Protein AF-A0A3D4GQY9-F1 (afdb_monomer)

Foldseek 3Di:
DKDWDWDAPPVRPDIHTQDIDPADFADWDQLPLVQKIKGWRAWDDDDDDDPDDPDPPCPDTGHIWIFIGHNNNDGDDTQQAPRQFRFRHWDADNVNFKIKGFGARHDPPDRDWGAIWIAGSVNDIDGLGTDHDDDDDDPVCSVVRD

Nearest PDB structures (foldseek):
  4a0p-assembly1_A  TM=7.348E-01  e=1.143E-02  Homo sapiens
  6p2l-assembly1_A  TM=5.468E-01  e=1.093E-01  Niastella koreensis GR20-10
  8asw-assembly1_A  TM=4.403E-01  e=2.759E-02  Saccharomyces cerevisiae
  2bkl-assembly2_B  TM=5.246E-01  e=1.439E-01  Myxococcus xanthus
  4fgi-assembly3_F  TM=3.847E-01  e=3.286E-01  Pseudomonas aeruginosa PAO1

Radius of gyration: 17.27 Å; Cα contacts (8 Å, |Δi|>4): 284; chains: 1; bounding box: 47×31×49 Å

Secondary structure (DSSP, 8-state):
--EEEEE--TTS---EEEEEESSEEEEEEEETTTTEEEEEEEPPP-----SS-S-------PPPEEEEE-TTSPEEEEE---TTEEEEEEEE-TTSSEEEEEEEEEETTEEEEEEEEEEETTS-EEEEEES---S---TTTGGG--

Structure (mmCIF, N/CA/C/O backbone):
data_AF-A0A3D4GQY9-F1
#
_entry.id   AF-A0A3D4GQY9-F1
#
loop_
_atom_site.group_PDB
_atom_site.id
_atom_site.type_symbol
_atom_site.label_atom_id
_atom_site.label_alt_id
_atom_site.label_comp_id
_atom_site.label_asym_id
_atom_site.label_entity_id
_atom_site.label_seq_id
_atom_site.pdbx_PDB_ins_code
_atom_site.Cartn_x
_atom_site.Cartn_y
_atom_site.Cartn_z
_atom_site.occupancy
_atom_site.B_iso_or_equiv
_atom_site.auth_seq_id
_atom_site.auth_comp_id
_atom_site.auth_asym_id
_atom_site.auth_atom_id
_atom_site.pdbx_PDB_model_num
ATOM 1 N N . MET A 1 1 ? 14.552 -1.969 9.958 1.00 61.62 1 MET A N 1
ATOM 2 C CA . MET A 1 1 ? 14.605 -3.098 9.006 1.00 61.62 1 MET A CA 1
ATOM 3 C C . MET A 1 1 ? 14.745 -2.502 7.614 1.00 61.62 1 MET A C 1
ATOM 5 O O . MET A 1 1 ? 14.259 -1.400 7.423 1.00 61.62 1 MET A O 1
ATOM 9 N N . MET A 1 2 ? 15.453 -3.146 6.689 1.00 67.94 2 MET A N 1
ATOM 10 C CA . MET A 1 2 ? 15.594 -2.665 5.311 1.00 67.94 2 MET A CA 1
ATOM 11 C C . MET A 1 2 ? 14.923 -3.689 4.395 1.00 67.94 2 MET A C 1
ATOM 13 O O . MET A 1 2 ? 15.205 -4.878 4.530 1.00 67.94 2 MET A O 1
ATOM 17 N N . THR A 1 3 ? 14.005 -3.244 3.537 1.00 73.12 3 THR A N 1
ATOM 18 C CA . THR A 1 3 ? 13.227 -4.114 2.641 1.00 73.12 3 THR A CA 1
ATOM 19 C C . THR A 1 3 ? 13.587 -3.810 1.195 1.00 73.12 3 THR A C 1
ATOM 21 O O . THR A 1 3 ? 13.486 -2.662 0.772 1.00 73.12 3 THR A O 1
ATOM 24 N N . GLU A 1 4 ? 13.976 -4.820 0.425 1.00 78.38 4 GLU A N 1
ATOM 25 C CA . GLU A 1 4 ? 14.365 -4.675 -0.981 1.00 78.38 4 GLU A CA 1
ATOM 26 C C . GLU A 1 4 ? 13.357 -5.379 -1.889 1.00 78.38 4 GLU A C 1
ATOM 28 O O . GLU A 1 4 ? 12.917 -6.488 -1.583 1.00 78.38 4 GLU A O 1
ATOM 33 N N . ILE A 1 5 ? 12.988 -4.741 -3.002 1.00 74.00 5 ILE A N 1
ATOM 34 C CA . ILE A 1 5 ? 12.072 -5.307 -4.001 1.00 74.00 5 ILE A CA 1
ATOM 35 C C . ILE A 1 5 ? 12.820 -5.522 -5.313 1.00 74.00 5 ILE A C 1
ATOM 37 O O . ILE A 1 5 ? 13.534 -4.638 -5.790 1.00 74.00 5 ILE A O 1
ATOM 41 N N . TRP A 1 6 ? 12.597 -6.692 -5.905 1.00 76.31 6 TRP A N 1
ATOM 42 C CA . TRP A 1 6 ? 13.201 -7.147 -7.152 1.00 76.31 6 TRP A CA 1
ATOM 43 C C . TRP A 1 6 ? 12.094 -7.651 -8.087 1.00 76.31 6 TRP A C 1
ATOM 45 O O . TRP A 1 6 ? 11.158 -8.305 -7.620 1.00 76.31 6 TRP A O 1
ATOM 55 N N . THR A 1 7 ? 12.180 -7.369 -9.388 1.00 69.94 7 THR A N 1
ATOM 56 C CA . THR A 1 7 ? 11.410 -8.094 -10.411 1.00 69.94 7 THR A CA 1
ATOM 57 C C . THR A 1 7 ? 12.276 -9.190 -11.011 1.00 69.94 7 THR A C 1
ATOM 59 O O . THR A 1 7 ? 13.492 -9.060 -11.092 1.00 69.94 7 THR A O 1
ATOM 62 N N . VAL A 1 8 ? 11.656 -10.289 -11.431 1.00 70.31 8 VAL A N 1
ATOM 63 C CA . VAL A 1 8 ? 12.316 -11.365 -12.179 1.00 70.31 8 VAL A CA 1
ATOM 64 C C . VAL A 1 8 ? 11.363 -11.794 -13.284 1.00 70.31 8 VAL A C 1
ATOM 66 O O . VAL A 1 8 ? 10.141 -11.735 -13.103 1.00 70.31 8 VAL A O 1
ATOM 69 N N . ARG A 1 9 ? 11.889 -12.223 -14.433 1.00 65.56 9 ARG A N 1
ATOM 70 C CA . ARG A 1 9 ? 11.053 -12.869 -15.448 1.00 65.56 9 ARG A CA 1
ATOM 71 C C . ARG A 1 9 ? 10.417 -14.145 -14.890 1.00 65.56 9 ARG A C 1
ATOM 73 O O . ARG A 1 9 ? 10.915 -14.750 -13.944 1.00 65.56 9 ARG A O 1
ATOM 80 N N . ALA A 1 10 ? 9.313 -14.571 -15.504 1.00 63.22 10 ALA A N 1
ATOM 81 C CA . ALA A 1 10 ? 8.583 -15.772 -15.087 1.00 63.22 10 ALA A CA 1
ATOM 82 C C . ALA A 1 10 ? 9.432 -17.058 -15.147 1.00 63.22 10 ALA A C 1
ATOM 84 O O . ALA A 1 10 ? 9.159 -18.005 -14.416 1.00 63.22 10 ALA A O 1
ATOM 85 N N . ASP A 1 11 ? 10.464 -17.084 -15.993 1.00 73.44 11 ASP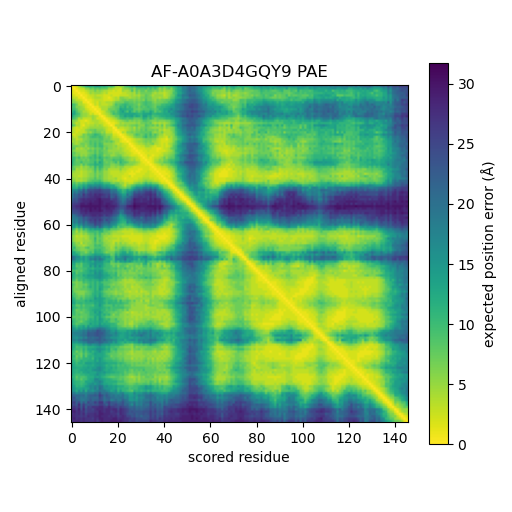 A N 1
ATOM 86 C CA . ASP A 1 11 ? 11.443 -18.170 -16.105 1.00 73.44 11 ASP A CA 1
ATOM 87 C C . ASP A 1 11 ? 12.590 -18.079 -15.077 1.00 73.44 11 ASP A C 1
ATOM 89 O O . ASP A 1 11 ? 13.494 -18.912 -15.082 1.00 73.44 11 ASP A O 1
ATOM 93 N N . GLY A 1 12 ? 12.560 -17.083 -14.187 1.00 65.94 12 GLY A N 1
ATOM 94 C CA . GLY A 1 12 ? 13.585 -16.849 -13.174 1.00 65.94 12 GLY A CA 1
ATOM 95 C C . GLY A 1 12 ? 14.845 -16.146 -13.690 1.00 65.94 12 GLY A C 1
ATOM 96 O O . GLY A 1 12 ? 15.776 -15.952 -12.909 1.00 65.94 12 GLY A O 1
ATOM 97 N N . SER A 1 13 ? 14.900 -15.756 -14.969 1.00 75.12 13 SER A N 1
ATOM 98 C CA . SER A 1 13 ? 16.054 -15.056 -15.544 1.00 75.12 13 SER A CA 1
ATOM 99 C C . SER A 1 13 ? 16.029 -13.542 -15.275 1.00 75.12 13 SER A C 1
ATOM 101 O O . SER A 1 13 ? 14.967 -12.941 -15.089 1.00 75.12 13 SER A O 1
ATOM 103 N N . ASP A 1 14 ? 17.222 -12.936 -15.264 1.00 70.75 14 ASP A N 1
ATOM 104 C CA . ASP A 1 14 ? 17.465 -11.486 -15.226 1.00 70.75 14 ASP A CA 1
ATOM 105 C C . ASP A 1 14 ? 16.738 -10.725 -14.092 1.00 70.75 14 ASP A C 1
ATOM 107 O O . ASP A 1 14 ? 15.884 -9.877 -14.369 1.00 70.75 14 ASP A O 1
ATOM 111 N N . PRO A 1 15 ? 17.054 -10.991 -12.806 1.00 74.50 15 PRO A N 1
ATOM 112 C CA . PRO A 1 15 ? 16.485 -10.225 -11.704 1.00 74.50 15 PRO A CA 1
ATOM 113 C C . PRO A 1 15 ? 16.887 -8.748 -11.806 1.00 74.50 15 PRO A C 1
ATOM 115 O O . PRO A 1 15 ? 18.072 -8.412 -11.848 1.00 74.50 15 PRO A O 1
ATOM 118 N N . MET A 1 16 ? 15.902 -7.856 -11.803 1.00 72.00 16 MET A N 1
ATOM 119 C CA . MET A 1 16 ? 16.095 -6.412 -11.804 1.00 72.00 16 MET A CA 1
ATOM 120 C C . MET A 1 16 ? 15.740 -5.850 -10.428 1.00 72.00 16 MET A C 1
ATOM 122 O O . MET A 1 16 ? 14.631 -6.033 -9.923 1.00 72.00 16 MET A O 1
ATOM 126 N N . TRP A 1 17 ? 16.694 -5.161 -9.805 1.00 76.75 17 TRP A N 1
ATOM 127 C CA . TRP A 1 17 ? 16.447 -4.421 -8.571 1.00 76.75 17 TRP A CA 1
ATOM 128 C C . TRP A 1 17 ? 15.516 -3.243 -8.849 1.00 76.75 17 TRP A C 1
ATOM 130 O O . TRP A 1 17 ? 15.797 -2.433 -9.731 1.00 76.75 17 TRP A O 1
ATOM 140 N N . ILE A 1 18 ? 14.432 -3.133 -8.080 1.00 75.50 18 ILE A N 1
ATOM 141 C CA . ILE A 1 18 ? 13.498 -2.010 -8.184 1.00 75.50 18 ILE A CA 1
ATOM 142 C C . ILE A 1 18 ? 13.909 -0.912 -7.208 1.00 75.50 18 ILE A C 1
ATOM 144 O O . ILE A 1 18 ? 14.145 0.225 -7.612 1.00 75.50 18 ILE A O 1
ATOM 148 N N . LYS A 1 19 ? 13.919 -1.227 -5.901 1.00 72.94 19 LYS A N 1
ATOM 149 C CA . LYS A 1 19 ? 14.103 -0.225 -4.842 1.00 72.94 19 LYS A CA 1
ATOM 150 C C . LYS A 1 19 ? 14.317 -0.834 -3.456 1.00 72.94 19 LYS A C 1
ATOM 152 O O . LYS A 1 19 ? 13.878 -1.951 -3.179 1.00 72.94 19 LYS A O 1
ATOM 157 N N . THR A 1 20 ? 14.892 -0.027 -2.563 1.00 73.19 20 THR A N 1
ATOM 158 C CA . THR A 1 20 ? 15.034 -0.315 -1.131 1.00 73.19 20 THR A CA 1
ATOM 159 C C . THR A 1 20 ? 14.197 0.641 -0.269 1.00 73.19 20 THR A C 1
ATOM 161 O O . THR A 1 20 ? 14.160 1.849 -0.510 1.00 73.19 20 THR A O 1
ATOM 164 N N . TYR A 1 21 ? 13.553 0.094 0.762 1.00 73.50 21 TYR A N 1
ATOM 165 C CA . TYR A 1 21 ? 12.653 0.759 1.705 1.00 73.50 21 TYR A CA 1
ATOM 166 C C . TYR A 1 21 ? 13.134 0.589 3.146 1.00 73.50 21 TYR A C 1
ATOM 168 O O . TYR A 1 21 ? 13.833 -0.372 3.472 1.00 73.50 21 TYR A O 1
ATOM 176 N N . LEU A 1 22 ? 12.756 1.528 4.014 1.00 69.19 22 LEU A N 1
ATOM 177 C CA . LEU A 1 22 ? 13.194 1.564 5.416 1.00 69.19 22 LEU A CA 1
ATOM 178 C C . LEU A 1 22 ? 12.139 1.000 6.381 1.00 69.19 22 LEU A C 1
ATOM 180 O O . LEU A 1 22 ? 12.420 0.827 7.567 1.00 69.19 22 LEU A O 1
ATOM 184 N N . GLY A 1 23 ? 10.925 0.752 5.892 1.00 71.00 23 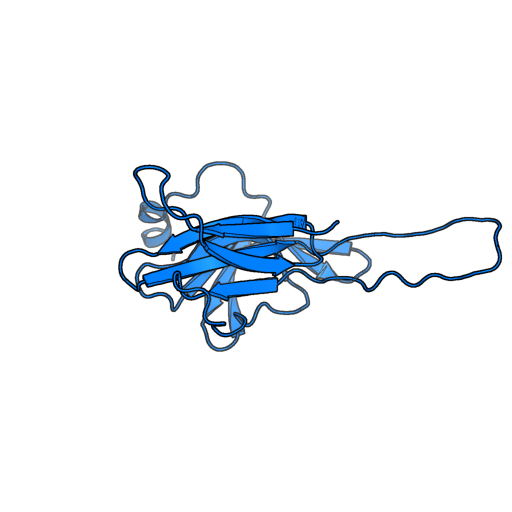GLY A N 1
ATOM 185 C CA . GLY A 1 23 ? 9.848 0.101 6.628 1.00 71.00 23 GLY A CA 1
ATOM 186 C C . GLY A 1 23 ? 9.881 -1.428 6.581 1.00 71.00 23 GLY A C 1
ATOM 187 O O . GLY A 1 23 ? 10.713 -2.055 5.918 1.00 71.00 23 GLY A O 1
ATOM 188 N N . GLU A 1 24 ? 8.931 -2.023 7.293 1.00 74.94 24 GLU A N 1
ATOM 189 C CA . GLU A 1 24 ? 8.634 -3.453 7.231 1.00 74.94 24 GLU A CA 1
ATOM 190 C C . GLU A 1 24 ? 7.881 -3.803 5.937 1.00 74.94 24 GLU A C 1
ATOM 192 O O . GLU A 1 24 ? 7.108 -2.976 5.428 1.00 74.94 24 GLU A O 1
ATOM 197 N N . PRO A 1 25 ? 8.059 -5.031 5.414 1.00 69.62 25 PRO A N 1
ATOM 198 C CA . PRO A 1 25 ? 7.294 -5.503 4.270 1.00 69.62 25 PRO A CA 1
ATOM 199 C C . PRO A 1 25 ? 5.797 -5.562 4.597 1.00 69.62 25 PRO A C 1
ATOM 201 O O . PRO A 1 25 ? 5.373 -6.180 5.577 1.00 69.62 25 PRO A O 1
ATOM 204 N N . GLY A 1 26 ? 4.987 -4.903 3.768 1.00 77.31 26 GLY A N 1
ATOM 205 C CA . GLY A 1 26 ? 3.530 -4.998 3.786 1.00 77.31 26 GLY A CA 1
ATOM 206 C C . GLY A 1 26 ? 2.983 -5.807 2.610 1.00 77.31 26 GLY A C 1
ATOM 207 O O . GLY A 1 26 ? 3.585 -6.780 2.162 1.00 77.31 26 GLY A O 1
ATOM 208 N N . GLY A 1 27 ? 1.806 -5.411 2.120 1.00 79.00 27 GLY A N 1
ATOM 209 C CA . GLY A 1 27 ? 1.194 -5.997 0.928 1.00 79.00 27 GLY A CA 1
ATOM 210 C C . GLY A 1 27 ? 1.892 -5.564 -0.363 1.00 79.00 27 GLY A C 1
ATOM 211 O O . GLY A 1 27 ? 2.263 -4.400 -0.511 1.00 79.00 27 GLY A O 1
ATOM 212 N N . LEU A 1 28 ? 2.024 -6.497 -1.304 1.00 78.88 28 LEU A N 1
ATOM 213 C CA . LEU A 1 28 ? 2.549 -6.270 -2.648 1.00 78.88 28 LEU A CA 1
ATOM 214 C C . LEU A 1 28 ? 1.508 -6.732 -3.671 1.00 78.88 28 LEU A C 1
ATOM 216 O O . LEU A 1 28 ? 1.023 -7.860 -3.593 1.00 78.88 28 LEU A O 1
ATOM 220 N N . LEU A 1 29 ? 1.167 -5.865 -4.620 1.00 76.81 29 LEU A N 1
ATOM 221 C CA . LEU A 1 29 ? 0.181 -6.129 -5.665 1.00 76.81 29 LEU A CA 1
ATOM 222 C C . LEU A 1 29 ? 0.782 -5.817 -7.031 1.00 76.81 29 LEU A C 1
ATOM 224 O O . LEU A 1 29 ? 1.333 -4.735 -7.234 1.00 76.81 29 LEU A O 1
ATOM 228 N N . PHE A 1 30 ? 0.636 -6.741 -7.978 1.00 75.94 30 PHE A N 1
ATOM 229 C CA . PHE A 1 30 ? 1.008 -6.512 -9.369 1.00 75.94 30 PHE A CA 1
ATOM 230 C C . PHE A 1 30 ? -0.235 -6.265 -10.221 1.00 75.94 30 PHE A C 1
ATOM 232 O O . PHE A 1 30 ? -1.137 -7.099 -10.288 1.00 75.94 30 PHE A O 1
ATOM 239 N N . LEU A 1 31 ? -0.274 -5.112 -10.886 1.00 75.56 31 LEU A N 1
ATOM 240 C CA . LEU A 1 31 ? -1.381 -4.669 -11.723 1.00 75.56 31 LEU A CA 1
ATOM 241 C C . LEU A 1 31 ? -0.966 -4.765 -13.183 1.00 75.56 31 LEU A C 1
ATOM 243 O O . LEU A 1 31 ? -0.583 -3.780 -13.813 1.00 75.56 31 LEU A O 1
ATOM 247 N N . SER A 1 32 ? -1.044 -5.980 -13.720 1.00 72.44 32 SER A N 1
ATOM 248 C CA . SER A 1 32 ? -0.608 -6.292 -15.086 1.00 72.44 32 SER A CA 1
ATOM 249 C C . SER A 1 32 ? -1.301 -5.448 -16.161 1.00 72.44 32 SER A C 1
ATOM 251 O O . SER A 1 32 ? -0.677 -5.093 -17.154 1.00 72.44 32 SER A O 1
ATOM 253 N N . HIS A 1 33 ? -2.566 -5.081 -15.951 1.00 71.94 33 HIS A N 1
ATOM 254 C CA . HIS A 1 33 ? -3.382 -4.319 -16.901 1.00 71.94 33 HIS A CA 1
ATOM 255 C C . HIS A 1 33 ? -2.962 -2.845 -17.048 1.00 71.94 33 HIS A C 1
ATOM 257 O O . HIS A 1 33 ? -3.211 -2.257 -18.096 1.00 71.94 33 HIS A O 1
ATOM 263 N N . ILE A 1 34 ? -2.325 -2.255 -16.029 1.00 70.88 34 ILE A N 1
ATOM 264 C CA . ILE A 1 34 ? -1.768 -0.891 -16.088 1.00 70.88 34 ILE A CA 1
ATOM 265 C C . ILE A 1 34 ? -0.240 -0.863 -15.994 1.00 70.88 34 ILE A C 1
ATOM 267 O O . ILE A 1 34 ? 0.344 0.214 -15.955 1.00 70.88 34 ILE A O 1
ATOM 271 N N . GLY A 1 35 ? 0.406 -2.032 -15.953 1.00 75.56 35 GLY A N 1
ATOM 272 C CA . GLY A 1 35 ? 1.858 -2.142 -15.862 1.00 75.56 35 GLY A CA 1
ATOM 273 C C . GLY A 1 35 ? 2.431 -1.449 -14.627 1.00 75.56 35 GLY A C 1
ATOM 274 O O . GLY A 1 35 ? 3.444 -0.776 -14.748 1.00 75.56 35 GLY A O 1
ATOM 275 N N . SER A 1 36 ? 1.798 -1.590 -13.458 1.00 78.62 36 SER A N 1
ATOM 276 C CA . SER A 1 36 ? 2.272 -0.984 -12.203 1.00 78.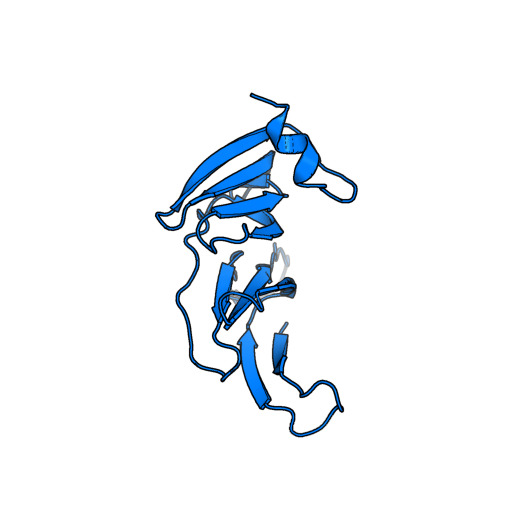62 36 SER A CA 1
ATOM 277 C C . SER A 1 36 ? 2.351 -2.014 -11.074 1.00 78.62 36 SER A C 1
ATOM 279 O O . SER A 1 36 ? 1.565 -2.959 -11.003 1.00 78.62 36 SER A O 1
ATOM 281 N N . ILE A 1 37 ? 3.284 -1.807 -10.151 1.00 77.94 37 ILE A N 1
ATOM 282 C CA . ILE A 1 37 ? 3.388 -2.511 -8.872 1.00 77.94 37 ILE A CA 1
ATOM 283 C C . ILE A 1 37 ? 2.935 -1.549 -7.776 1.00 77.94 37 ILE A C 1
ATOM 285 O O . ILE A 1 37 ? 3.348 -0.391 -7.750 1.00 77.94 37 ILE A O 1
ATOM 289 N N . VAL A 1 38 ? 2.099 -2.024 -6.857 1.00 80.44 38 VAL A N 1
ATOM 290 C CA . VAL A 1 38 ? 1.709 -1.273 -5.663 1.00 80.44 38 VAL A CA 1
ATOM 291 C C . VAL A 1 38 ? 2.258 -1.977 -4.435 1.00 80.44 38 VAL A C 1
ATOM 293 O O . VAL A 1 38 ? 1.996 -3.158 -4.215 1.00 80.44 38 VAL A O 1
ATOM 296 N N . TYR A 1 39 ? 3.020 -1.242 -3.634 1.00 82.62 39 TYR A N 1
ATOM 297 C CA . TYR A 1 39 ? 3.677 -1.757 -2.442 1.00 82.62 39 TYR A CA 1
ATOM 298 C C . TYR A 1 39 ? 3.292 -0.943 -1.208 1.00 82.62 39 TYR A C 1
ATOM 300 O O . TYR A 1 39 ? 3.467 0.275 -1.172 1.00 82.62 39 TYR A O 1
ATOM 308 N N . LEU A 1 40 ? 2.795 -1.625 -0.179 1.00 84.12 40 LEU A N 1
ATOM 309 C CA . LEU A 1 40 ? 2.625 -1.065 1.154 1.00 84.12 40 LEU A CA 1
ATOM 310 C C . LEU A 1 40 ? 3.936 -1.214 1.928 1.00 84.12 40 LEU A C 1
ATOM 312 O O . LEU A 1 40 ? 4.296 -2.305 2.360 1.00 84.12 40 LEU A O 1
ATOM 316 N N . GLU A 1 41 ? 4.601 -0.094 2.173 1.00 82.06 41 GLU A N 1
ATOM 317 C CA . GLU A 1 41 ? 5.653 0.005 3.175 1.00 82.06 41 GLU A CA 1
ATOM 318 C C . GLU A 1 41 ? 4.985 0.215 4.535 1.00 82.06 41 GLU A C 1
ATOM 320 O O . GLU A 1 41 ? 4.330 1.239 4.760 1.00 82.06 41 GLU A O 1
ATOM 325 N N . ARG A 1 42 ? 5.123 -0.754 5.446 1.00 76.56 42 ARG A N 1
ATOM 326 C CA . ARG A 1 42 ? 4.632 -0.601 6.816 1.00 76.56 42 ARG A CA 1
ATOM 327 C C . ARG A 1 42 ? 5.651 0.172 7.633 1.00 76.56 42 ARG A C 1
ATOM 329 O O . ARG A 1 42 ? 6.849 -0.103 7.620 1.00 76.56 42 ARG A O 1
ATOM 336 N N . GLY A 1 43 ? 5.155 1.168 8.342 1.00 71.19 43 GLY A N 1
ATOM 337 C CA . GLY A 1 43 ? 5.958 1.994 9.206 1.00 71.19 43 GLY A CA 1
ATOM 338 C C . GLY A 1 43 ? 6.553 1.218 10.376 1.00 71.19 43 GLY A C 1
ATOM 339 O O . GLY A 1 43 ? 5.883 0.374 10.968 1.00 71.19 43 GLY A O 1
ATOM 340 N N . LEU A 1 44 ? 7.792 1.541 10.749 1.00 64.44 44 LEU A N 1
ATOM 341 C CA . LEU A 1 44 ? 8.399 1.023 11.971 1.00 64.44 44 LEU A CA 1
ATOM 342 C C . LEU A 1 44 ? 7.762 1.713 13.177 1.00 64.44 44 LEU A C 1
ATOM 344 O O . LEU A 1 44 ? 7.886 2.927 13.360 1.00 64.44 44 LEU A O 1
ATOM 348 N N . ARG A 1 45 ? 7.099 0.928 14.025 1.00 53.59 45 ARG A N 1
ATOM 349 C CA . ARG A 1 45 ? 6.636 1.381 15.337 1.00 53.59 45 ARG A CA 1
ATOM 350 C C . ARG A 1 45 ? 7.698 1.056 16.369 1.00 53.59 45 ARG A C 1
ATOM 352 O O . ARG A 1 45 ? 7.969 -0.114 16.609 1.00 53.59 45 ARG A O 1
ATOM 359 N N . GLN A 1 46 ? 8.250 2.062 17.039 1.00 51.97 46 GLN A N 1
ATOM 360 C CA . GLN A 1 46 ? 8.905 1.797 18.314 1.00 51.97 46 GLN A CA 1
ATOM 361 C C . GLN A 1 46 ? 8.584 2.874 19.345 1.00 51.97 46 GLN A C 1
ATOM 363 O O . GLN A 1 46 ? 8.907 4.047 19.171 1.00 51.97 46 GLN A O 1
ATOM 368 N N . ALA A 1 47 ? 7.962 2.437 20.441 1.00 42.81 47 ALA A N 1
ATOM 369 C CA . ALA A 1 47 ? 8.072 3.093 21.731 1.00 42.81 47 ALA A CA 1
ATOM 370 C C . ALA A 1 47 ? 9.387 2.612 22.356 1.00 42.81 47 ALA A C 1
ATOM 372 O O . ALA A 1 47 ? 9.481 1.473 22.806 1.00 42.81 47 ALA A O 1
ATOM 373 N N . ALA A 1 48 ? 10.419 3.452 22.342 1.00 37.62 48 ALA A N 1
ATOM 374 C CA . ALA A 1 48 ? 11.635 3.200 23.101 1.00 37.62 48 ALA A CA 1
ATOM 375 C C . ALA A 1 48 ? 11.521 3.927 24.447 1.00 37.62 48 ALA A C 1
ATOM 377 O O . ALA A 1 48 ? 11.787 5.122 24.537 1.00 37.62 48 ALA A O 1
ATOM 378 N N . PHE A 1 49 ? 11.125 3.208 25.497 1.00 38.81 49 PHE A N 1
ATOM 379 C CA . PHE A 1 49 ? 11.428 3.614 26.868 1.00 38.81 49 PHE A CA 1
ATOM 380 C C . PHE A 1 49 ? 12.572 2.735 27.366 1.00 38.81 49 PHE A C 1
ATOM 382 O O . PHE A 1 49 ? 12.350 1.600 27.774 1.00 38.81 49 PHE A O 1
ATOM 389 N N . SER A 1 50 ? 13.798 3.259 27.328 1.00 37.16 50 SER A N 1
ATOM 390 C CA . SER A 1 50 ? 14.907 2.703 28.105 1.00 37.16 50 SER A CA 1
ATOM 391 C C . SER A 1 50 ? 15.151 3.626 29.290 1.00 37.16 50 SER A C 1
ATOM 393 O O . SER A 1 50 ? 15.730 4.703 29.149 1.00 37.16 50 SER A O 1
ATOM 395 N N . GLY A 1 51 ? 14.664 3.230 30.467 1.00 41.94 51 GLY A N 1
ATOM 396 C CA . GLY A 1 51 ? 15.142 3.807 31.718 1.00 41.94 51 GLY A CA 1
ATOM 397 C C . GLY A 1 51 ? 16.618 3.446 31.856 1.00 41.94 51 GLY A C 1
ATOM 398 O O . GLY A 1 51 ? 16.939 2.267 31.845 1.00 41.94 51 GLY A O 1
ATOM 399 N N . HIS A 1 52 ? 17.487 4.452 31.966 1.00 45.00 52 HIS A N 1
ATOM 400 C CA . HIS A 1 52 ? 18.951 4.374 31.844 1.00 45.00 52 HIS A CA 1
ATOM 401 C C . HIS A 1 52 ? 19.472 4.160 30.416 1.00 45.00 52 HIS A C 1
ATOM 403 O O . HIS A 1 52 ? 19.656 3.034 29.973 1.00 45.00 52 HIS A O 1
ATOM 409 N N . LEU A 1 53 ? 19.782 5.255 29.716 1.00 36.41 53 LEU A N 1
ATOM 410 C CA . LEU A 1 53 ? 21.124 5.558 29.188 1.00 36.41 53 LEU A CA 1
ATOM 411 C C . LEU A 1 53 ? 21.072 6.812 28.303 1.00 36.41 53 LEU A C 1
ATOM 413 O O . LEU A 1 53 ? 20.125 7.057 27.562 1.00 36.41 53 LEU A O 1
ATOM 417 N N . VAL A 1 54 ? 22.105 7.632 28.447 1.00 46.38 54 VAL A N 1
ATOM 418 C CA . VAL A 1 54 ? 22.328 8.901 27.755 1.00 46.38 54 VAL A CA 1
ATOM 419 C C . VAL A 1 54 ? 22.463 8.647 26.250 1.00 46.38 54 VAL A C 1
ATOM 421 O O . VAL A 1 54 ? 23.430 8.030 25.817 1.00 46.38 54 VAL A O 1
ATOM 424 N N . GLY A 1 55 ? 21.499 9.129 25.462 1.00 38.25 55 GLY A N 1
ATOM 425 C CA . GLY A 1 55 ? 21.543 9.092 23.998 1.00 38.25 55 GLY A CA 1
ATOM 426 C C . GLY A 1 55 ? 20.197 8.724 23.384 1.00 38.25 55 GLY A C 1
ATOM 427 O O . GLY A 1 55 ? 19.913 7.556 23.139 1.00 38.25 55 GLY A O 1
ATOM 428 N N . VAL A 1 56 ? 19.360 9.726 23.101 1.00 39.75 56 VAL A N 1
ATOM 429 C CA . VAL A 1 56 ? 18.151 9.528 22.290 1.00 39.75 56 VAL A CA 1
ATOM 430 C C . VAL A 1 56 ? 18.591 9.346 20.838 1.00 39.75 56 VAL A C 1
ATOM 432 O O . VAL A 1 56 ? 18.697 10.314 20.089 1.00 39.75 56 VAL A O 1
ATOM 435 N N . HIS A 1 57 ? 18.854 8.110 20.417 1.00 40.09 57 HIS A N 1
ATOM 436 C CA . HIS A 1 57 ? 18.848 7.793 18.993 1.00 40.09 57 HIS A CA 1
ATOM 437 C C . HIS A 1 57 ? 17.393 7.752 18.534 1.00 40.09 57 HIS A C 1
ATOM 439 O O . HIS A 1 57 ? 16.699 6.747 18.668 1.00 40.09 57 HIS A O 1
ATOM 445 N N . THR A 1 58 ? 16.907 8.885 18.028 1.00 42.41 58 THR A N 1
ATOM 446 C CA . THR A 1 58 ? 15.616 8.956 17.347 1.00 42.41 58 THR A CA 1
ATOM 447 C C . THR A 1 58 ? 15.755 8.194 16.034 1.00 42.41 58 THR A C 1
ATOM 449 O O . THR A 1 58 ? 16.233 8.725 15.035 1.00 42.41 58 THR A O 1
ATOM 452 N N . ILE A 1 59 ? 15.387 6.914 16.032 1.00 49.19 59 ILE A N 1
ATOM 453 C CA . ILE A 1 59 ? 15.197 6.187 14.778 1.00 49.19 59 ILE A CA 1
ATOM 454 C C . ILE A 1 59 ? 13.983 6.841 14.100 1.00 49.19 59 ILE A C 1
ATOM 456 O O . ILE A 1 59 ? 12.943 6.983 14.752 1.00 49.19 59 ILE A O 1
ATOM 460 N N . PRO A 1 60 ? 14.088 7.302 12.841 1.00 48.12 60 PRO A N 1
ATOM 461 C CA . PRO A 1 60 ? 12.983 7.97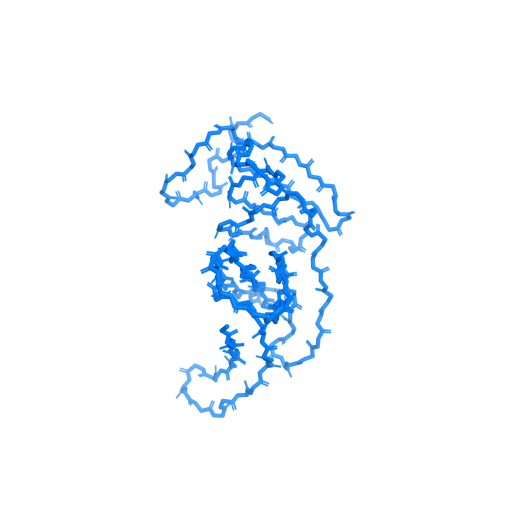3 12.176 1.00 48.12 60 PRO A CA 1
ATOM 462 C C . PRO A 1 60 ? 11.763 7.052 12.154 1.00 48.12 60 PRO A C 1
ATOM 464 O O . PRO A 1 60 ? 11.830 5.930 11.653 1.00 48.12 60 PRO A O 1
ATOM 467 N N . MET A 1 61 ? 10.643 7.538 12.698 1.00 56.84 61 MET A N 1
ATOM 468 C CA . MET A 1 61 ? 9.347 6.885 12.546 1.00 56.84 61 MET A CA 1
ATOM 469 C C . MET A 1 61 ? 9.017 6.840 11.055 1.00 56.84 61 MET A C 1
ATOM 471 O O . MET A 1 61 ? 8.571 7.831 10.468 1.00 56.84 61 MET A O 1
ATOM 475 N N . VAL A 1 62 ? 9.251 5.695 10.424 1.00 62.38 62 VAL A N 1
ATOM 476 C CA . VAL A 1 62 ? 8.723 5.437 9.089 1.00 62.38 62 VAL A CA 1
ATOM 477 C C . VAL A 1 62 ? 7.218 5.270 9.281 1.00 62.38 62 VAL A C 1
ATOM 479 O O . VAL A 1 62 ? 6.799 4.490 10.126 1.00 62.38 62 VAL A O 1
ATOM 482 N N . ARG A 1 63 ? 6.397 6.062 8.587 1.00 72.56 63 ARG A N 1
ATOM 483 C CA . ARG A 1 63 ? 4.930 5.907 8.580 1.00 72.56 63 ARG A CA 1
ATOM 484 C C . ARG A 1 63 ? 4.530 4.926 7.483 1.00 72.56 63 ARG A C 1
ATOM 486 O O . ARG A 1 63 ? 5.316 4.710 6.563 1.00 72.56 63 ARG A O 1
ATOM 493 N N . ASN A 1 64 ? 3.309 4.396 7.548 1.00 78.12 64 ASN A N 1
ATOM 494 C CA . ASN A 1 64 ? 2.780 3.599 6.444 1.00 78.12 64 ASN A CA 1
ATOM 495 C C . ASN A 1 64 ? 2.763 4.446 5.167 1.00 78.12 64 ASN A C 1
ATOM 497 O O . ASN A 1 64 ? 2.329 5.600 5.179 1.00 78.12 64 ASN A O 1
ATOM 501 N N . ARG A 1 65 ? 3.269 3.876 4.077 1.00 80.12 65 ARG A N 1
ATOM 502 C CA . ARG A 1 65 ? 3.343 4.509 2.760 1.00 80.12 65 ARG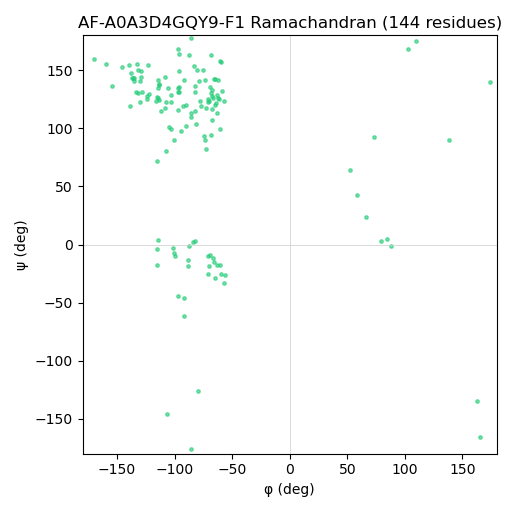 A CA 1
ATOM 503 C C . ARG A 1 65 ? 2.900 3.510 1.714 1.00 80.12 65 ARG A C 1
ATOM 505 O O . ARG A 1 65 ? 3.235 2.335 1.800 1.00 80.12 65 ARG A O 1
ATOM 512 N N . VAL A 1 66 ? 2.165 3.987 0.720 1.00 82.88 66 VAL A N 1
ATOM 513 C CA . VAL A 1 66 ? 1.783 3.171 -0.429 1.00 82.88 66 VAL A CA 1
ATOM 514 C C . VAL A 1 66 ? 2.520 3.713 -1.641 1.00 82.88 66 VAL A C 1
ATOM 516 O O . VAL A 1 66 ? 2.340 4.862 -2.043 1.00 82.88 66 VAL A O 1
ATOM 519 N N . TRP A 1 67 ? 3.404 2.890 -2.182 1.00 81.19 67 TRP A N 1
ATOM 520 C CA . TRP A 1 67 ? 4.224 3.201 -3.339 1.00 81.19 67 TRP A CA 1
ATOM 521 C C . TRP A 1 67 ? 3.565 2.637 -4.581 1.00 81.19 67 TRP A C 1
ATOM 523 O O . TRP A 1 67 ? 3.199 1.464 -4.600 1.00 81.19 67 TRP A O 1
ATOM 533 N N . ARG A 1 68 ? 3.447 3.461 -5.618 1.00 81.31 68 ARG A N 1
ATOM 534 C CA . ARG A 1 68 ? 3.214 2.992 -6.977 1.00 81.31 68 ARG A CA 1
ATOM 535 C C . ARG A 1 68 ? 4.566 2.945 -7.677 1.00 81.31 68 ARG A C 1
ATOM 537 O O . ARG A 1 68 ? 5.358 3.866 -7.516 1.00 81.31 68 ARG A O 1
ATOM 544 N N . LEU A 1 69 ? 4.859 1.869 -8.388 1.00 80.94 69 LEU A N 1
ATOM 545 C CA . LEU A 1 69 ? 6.146 1.647 -9.041 1.00 80.94 69 LEU A CA 1
ATOM 546 C C . LEU A 1 69 ? 5.915 1.132 -10.452 1.00 80.94 69 LEU A C 1
ATOM 548 O O . LEU A 1 69 ? 5.037 0.292 -10.665 1.00 80.94 69 LEU A O 1
ATOM 552 N N . SER A 1 70 ? 6.757 1.561 -11.383 1.00 77.75 70 SER A N 1
ATOM 553 C CA . SER A 1 70 ? 6.842 0.898 -12.675 1.00 77.75 70 SER A CA 1
ATOM 554 C C . SER A 1 70 ? 7.682 -0.387 -12.545 1.00 77.75 70 SER A C 1
ATOM 556 O O . SER A 1 70 ? 8.690 -0.400 -11.831 1.00 77.75 70 SER A O 1
ATOM 558 N N . PRO A 1 71 ? 7.298 -1.493 -13.211 1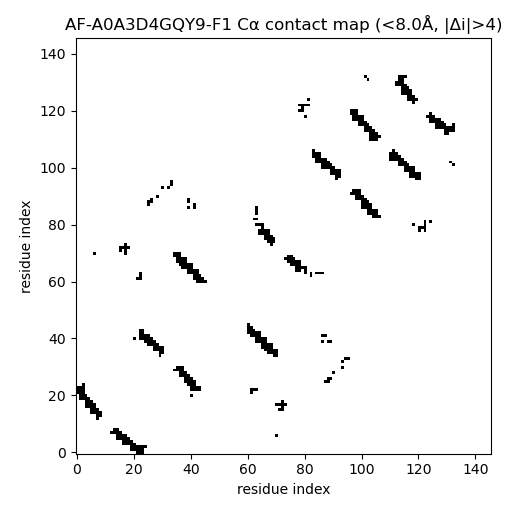.00 70.81 71 PRO A N 1
ATOM 559 C CA . PRO A 1 71 ? 8.042 -2.756 -13.207 1.00 70.81 71 PRO A CA 1
ATOM 560 C C . PRO A 1 71 ? 9.463 -2.657 -13.775 1.00 70.81 71 PRO A C 1
ATOM 562 O O . PRO A 1 71 ? 10.272 -3.548 -13.532 1.00 70.81 71 PRO A O 1
ATOM 565 N N . ASP A 1 72 ? 9.750 -1.595 -14.529 1.00 72.62 72 ASP A N 1
ATOM 566 C CA . ASP A 1 72 ? 11.062 -1.263 -15.093 1.00 72.62 72 ASP A CA 1
ATOM 567 C C . ASP A 1 72 ? 11.996 -0.544 -14.098 1.00 72.62 72 ASP A C 1
ATOM 569 O O . ASP A 1 72 ? 13.107 -0.159 -14.460 1.00 72.62 72 ASP A O 1
ATOM 573 N N . GLY A 1 73 ? 11.560 -0.351 -12.848 1.00 59.91 73 GLY A N 1
ATOM 574 C CA . GLY A 1 73 ? 12.349 0.305 -11.807 1.00 59.91 73 GLY A CA 1
ATOM 575 C C . GLY A 1 73 ? 12.204 1.827 -11.765 1.00 59.91 73 GLY A C 1
ATOM 576 O O . GLY A 1 73 ? 12.778 2.465 -10.879 1.00 59.91 73 GLY A O 1
ATOM 577 N N . ALA A 1 74 ? 11.425 2.439 -12.664 1.00 67.88 74 ALA A N 1
ATOM 578 C CA . ALA A 1 74 ? 11.145 3.864 -12.579 1.00 67.88 74 ALA A CA 1
ATOM 579 C C . ALA A 1 74 ? 10.242 4.179 -11.371 1.00 67.88 74 ALA A C 1
ATOM 581 O O . ALA A 1 74 ? 9.245 3.504 -11.090 1.00 67.88 74 ALA A O 1
ATOM 582 N N . ASN A 1 75 ? 10.603 5.235 -10.636 1.00 64.56 75 ASN A N 1
ATOM 583 C CA . ASN A 1 75 ? 9.809 5.712 -9.508 1.00 64.56 75 ASN A CA 1
ATOM 584 C C . ASN A 1 75 ? 8.478 6.272 -10.012 1.00 64.56 75 ASN A C 1
ATOM 586 O O . ASN A 1 75 ? 8.462 7.314 -10.666 1.00 64.56 75 ASN A O 1
ATOM 590 N N . GLU A 1 76 ? 7.372 5.649 -9.616 1.00 66.88 76 GLU A N 1
ATOM 591 C CA . GLU A 1 76 ? 6.065 6.291 -9.667 1.00 66.88 76 GLU A CA 1
ATOM 592 C C . GLU A 1 76 ? 5.703 6.897 -8.301 1.00 66.88 76 GLU A C 1
ATOM 594 O O . GLU A 1 76 ? 6.352 6.682 -7.270 1.00 66.88 76 GLU A O 1
ATOM 599 N N . ALA A 1 77 ? 4.712 7.782 -8.340 1.00 69.25 77 ALA A N 1
ATOM 600 C CA . ALA A 1 77 ? 4.320 8.644 -7.240 1.00 69.25 77 ALA A CA 1
ATOM 601 C C . ALA A 1 77 ? 3.888 7.872 -5.979 1.00 69.25 77 ALA A C 1
ATOM 603 O O . ALA A 1 77 ? 3.432 6.726 -6.018 1.00 69.25 77 ALA A O 1
ATOM 604 N N . LEU A 1 78 ? 3.985 8.550 -4.836 1.00 73.75 78 LEU A N 1
ATOM 605 C CA . LEU A 1 78 ? 3.370 8.092 -3.597 1.00 73.75 78 LEU A CA 1
ATOM 606 C C . LEU A 1 78 ? 1.843 8.175 -3.736 1.00 73.75 78 LEU A C 1
ATOM 608 O O . LEU A 1 78 ? 1.317 9.231 -4.091 1.00 73.75 78 LEU A O 1
ATOM 612 N N . TRP A 1 79 ? 1.129 7.102 -3.399 1.00 76.88 79 TRP A N 1
ATOM 613 C CA . TRP A 1 79 ? -0.311 7.200 -3.176 1.00 76.88 79 TRP A CA 1
ATOM 614 C C . TRP A 1 79 ? -0.572 8.036 -1.923 1.00 76.88 79 TRP A C 1
ATOM 616 O O . TRP A 1 79 ? 0.057 7.780 -0.890 1.00 76.88 79 TRP A O 1
ATOM 626 N N . PRO A 1 80 ? -1.492 9.012 -1.968 1.00 75.81 80 PRO A N 1
ATOM 627 C CA . PRO A 1 80 ? -1.772 9.874 -0.829 1.00 75.81 80 PRO A CA 1
ATOM 628 C C . PRO A 1 80 ? -2.532 9.102 0.257 1.00 75.81 80 PRO A C 1
ATOM 630 O O . PRO A 1 80 ? -3.753 9.171 0.377 1.00 75.81 80 PRO A O 1
ATOM 633 N N . LEU A 1 81 ? -1.791 8.352 1.073 1.00 79.62 81 LEU A N 1
ATOM 634 C CA . LEU A 1 81 ? -2.307 7.757 2.295 1.00 79.62 81 LEU A CA 1
ATOM 635 C C . LEU A 1 81 ? -2.381 8.846 3.366 1.00 79.62 81 LEU A C 1
ATOM 637 O O . LEU A 1 81 ? -1.379 9.495 3.683 1.00 79.62 81 LEU A O 1
ATOM 641 N N . GLN A 1 82 ? -3.571 9.046 3.929 1.00 79.44 82 GLN A N 1
ATOM 642 C CA . GLN A 1 82 ? -3.739 9.996 5.021 1.00 79.44 82 GLN A CA 1
ATOM 643 C C . GLN A 1 82 ? -2.908 9.567 6.231 1.00 79.44 82 GLN A C 1
ATOM 645 O O . GLN A 1 82 ? -2.783 8.387 6.552 1.00 79.44 82 GLN A O 1
ATOM 650 N N . SER A 1 83 ? -2.321 10.555 6.901 1.00 74.81 83 SER A N 1
ATOM 651 C CA . SER A 1 83 ? -1.265 10.327 7.888 1.00 74.81 83 SER A CA 1
ATOM 652 C C . SER A 1 83 ? -1.728 9.670 9.19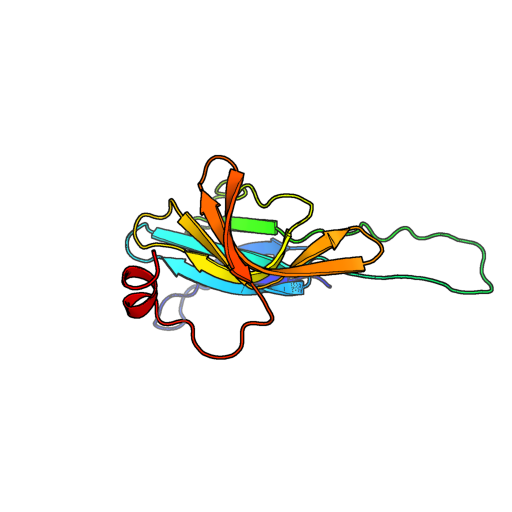7 1.00 74.81 83 SER A C 1
ATOM 654 O O . SER A 1 83 ? -0.891 9.288 10.016 1.00 74.81 83 SER A O 1
ATOM 656 N N . ASP A 1 84 ? -3.041 9.573 9.384 1.00 79.44 84 ASP A N 1
ATOM 657 C CA . ASP A 1 84 ? -3.748 8.946 10.495 1.00 79.44 84 ASP A CA 1
ATOM 658 C C . ASP A 1 84 ? -4.267 7.537 10.154 1.00 79.44 84 ASP A C 1
ATOM 660 O O . ASP A 1 84 ? -4.750 6.847 11.050 1.00 79.44 84 ASP A O 1
ATOM 664 N N . ILE A 1 85 ? -4.164 7.091 8.893 1.00 81.62 85 ILE A N 1
ATOM 665 C CA . ILE A 1 85 ? -4.541 5.738 8.470 1.00 81.62 85 ILE A CA 1
ATOM 666 C C . ILE A 1 85 ? -3.333 4.805 8.579 1.00 81.62 85 ILE A C 1
ATOM 668 O O . ILE A 1 85 ? -2.321 4.949 7.892 1.00 81.62 85 ILE A O 1
ATOM 672 N N . HIS A 1 86 ? -3.486 3.773 9.400 1.00 81.81 86 HIS A N 1
ATOM 673 C CA . HIS A 1 86 ? -2.533 2.687 9.572 1.00 81.81 86 HIS A CA 1
ATOM 674 C C . HIS A 1 86 ? -3.017 1.482 8.77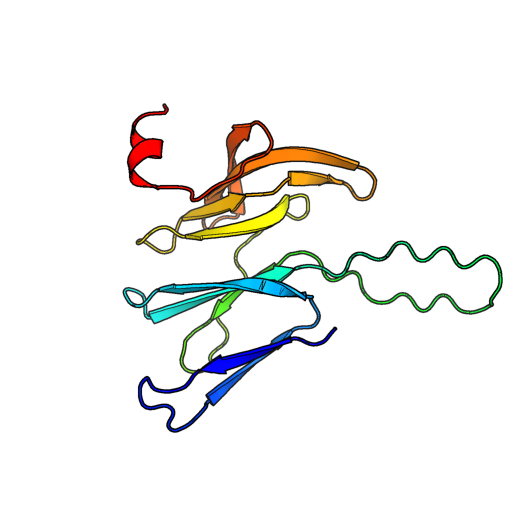1 1.00 81.81 86 HIS A C 1
ATOM 676 O O . HIS A 1 86 ? -3.787 0.657 9.256 1.00 81.81 86 HIS A O 1
ATOM 682 N N . ALA A 1 87 ? -2.587 1.419 7.511 1.00 80.88 87 ALA A N 1
ATOM 683 C CA . ALA A 1 87 ? -2.875 0.309 6.608 1.00 80.88 87 ALA A CA 1
ATOM 684 C C . ALA A 1 87 ? -2.233 -1.010 7.082 1.00 80.88 87 ALA A C 1
ATOM 686 O O . ALA A 1 87 ? -1.009 -1.114 7.173 1.00 80.88 87 ALA A O 1
ATOM 687 N N . GLU A 1 88 ? -3.049 -2.030 7.330 1.00 80.44 88 GLU A N 1
ATOM 688 C CA . GLU A 1 88 ? -2.608 -3.408 7.555 1.00 80.44 88 GLU A CA 1
ATOM 689 C C . GLU A 1 88 ? -2.594 -4.170 6.223 1.00 80.44 88 GLU A C 1
ATOM 691 O O . GLU A 1 88 ? -1.603 -4.819 5.891 1.00 80.44 88 GLU A O 1
ATOM 696 N N . GLN A 1 89 ? -3.648 -4.042 5.419 1.00 79.69 89 GLN A N 1
ATOM 697 C CA . GLN A 1 89 ? -3.738 -4.621 4.077 1.00 79.69 89 GLN A CA 1
ATOM 698 C C . GLN A 1 89 ? -4.246 -3.584 3.084 1.00 79.69 89 GLN A C 1
ATOM 700 O O . GLN A 1 89 ? -4.947 -2.641 3.456 1.00 79.69 89 GLN A O 1
ATOM 705 N N . ILE A 1 90 ? -3.898 -3.778 1.816 1.00 82.44 90 ILE A N 1
ATOM 706 C CA . ILE A 1 90 ? -4.356 -2.930 0.722 1.00 82.44 90 ILE A CA 1
ATOM 707 C C . ILE A 1 90 ? -4.875 -3.775 -0.435 1.00 82.44 90 ILE A C 1
ATOM 709 O O . ILE A 1 90 ? -4.400 -4.884 -0.664 1.00 82.44 90 ILE A O 1
ATOM 713 N N . ALA A 1 91 ? -5.823 -3.218 -1.172 1.00 80.50 91 ALA A N 1
ATOM 714 C CA . ALA A 1 91 ? -6.238 -3.672 -2.489 1.00 80.50 91 ALA A CA 1
ATOM 715 C C . ALA A 1 91 ? -6.474 -2.439 -3.361 1.00 80.50 91 ALA A C 1
ATOM 717 O O . ALA A 1 91 ? -6.764 -1.363 -2.850 1.00 80.50 91 ALA A O 1
ATOM 718 N N . ILE A 1 92 ? -6.344 -2.571 -4.670 1.00 78.19 92 ILE A N 1
ATOM 719 C CA . ILE A 1 92 ? -6.545 -1.469 -5.610 1.00 78.19 92 ILE A CA 1
ATOM 720 C C . ILE A 1 92 ? -7.504 -1.920 -6.698 1.00 78.19 92 ILE A C 1
ATOM 722 O O . ILE A 1 92 ? -7.516 -3.093 -7.077 1.00 78.19 92 ILE A O 1
ATOM 726 N N . ASP A 1 93 ? -8.346 -1.002 -7.150 1.00 75.69 93 ASP A N 1
ATOM 727 C CA . ASP A 1 93 ? -9.284 -1.280 -8.222 1.00 75.69 93 ASP A CA 1
ATOM 728 C C . ASP A 1 93 ? -8.572 -1.489 -9.570 1.00 75.69 93 ASP A C 1
ATOM 730 O O . ASP A 1 93 ? -7.424 -1.093 -9.781 1.00 75.69 93 ASP A O 1
ATOM 734 N N . ILE A 1 94 ? -9.288 -2.088 -10.522 1.00 71.25 94 ILE A N 1
ATOM 735 C CA . ILE A 1 94 ? -8.777 -2.345 -11.879 1.00 71.25 94 ILE A CA 1
ATOM 736 C C . ILE A 1 94 ? -8.525 -1.064 -12.691 1.00 71.25 94 ILE A C 1
ATOM 738 O O . ILE A 1 94 ? -7.951 -1.103 -13.773 1.00 71.25 94 ILE A O 1
ATOM 742 N N . SER A 1 95 ? -9.002 0.088 -12.220 1.00 73.06 95 SER A N 1
ATOM 743 C CA . SER A 1 95 ? -8.714 1.362 -12.875 1.00 73.06 95 SER A CA 1
ATOM 744 C C . SER A 1 95 ? -7.418 1.999 -12.364 1.00 73.06 95 SER A C 1
ATOM 746 O O . SER A 1 95 ? -6.907 2.930 -12.988 1.00 73.06 95 SER A O 1
ATOM 748 N N . GLY A 1 96 ? -6.878 1.507 -11.243 1.00 73.44 96 GLY A N 1
ATOM 749 C CA . GLY A 1 96 ? -5.746 2.107 -10.554 1.00 73.44 96 GLY A CA 1
ATOM 750 C C . GLY A 1 96 ? -6.064 3.477 -9.951 1.00 73.44 96 GLY A C 1
ATOM 751 O O . GLY A 1 96 ? -5.150 4.286 -9.801 1.00 73.44 96 GLY A O 1
ATOM 752 N N . LYS A 1 97 ? -7.336 3.781 -9.659 1.00 78.44 97 LYS A N 1
ATOM 753 C CA . LYS A 1 97 ? -7.792 5.081 -9.124 1.00 78.44 97 LYS A CA 1
ATOM 754 C C . LYS A 1 97 ? -8.368 4.994 -7.719 1.00 78.44 97 LYS A C 1
ATOM 756 O O . LYS A 1 97 ? -8.433 6.018 -7.039 1.00 78.44 97 LYS A O 1
ATOM 761 N N . MET A 1 98 ? -8.745 3.799 -7.269 1.00 82.62 98 MET A N 1
ATOM 762 C CA . MET A 1 98 ? -9.263 3.583 -5.922 1.00 82.62 98 MET A CA 1
ATOM 763 C C . MET A 1 98 ? -8.426 2.563 -5.164 1.00 82.62 98 MET A C 1
ATOM 765 O O . MET A 1 98 ? -8.200 1.454 -5.637 1.00 82.62 98 MET A O 1
ATOM 769 N N . LEU A 1 99 ? -8.015 2.932 -3.955 1.00 85.38 99 LEU A N 1
ATOM 770 C CA . LEU A 1 99 ? -7.278 2.089 -3.026 1.00 85.38 99 LEU A CA 1
ATOM 771 C C . LEU A 1 99 ? -8.195 1.706 -1.862 1.00 85.38 99 LEU A C 1
ATOM 773 O O . LEU A 1 99 ? -8.631 2.561 -1.096 1.00 85.38 99 LEU A O 1
ATOM 777 N N . ALA A 1 100 ? -8.460 0.419 -1.696 1.00 84.75 100 ALA A N 1
ATOM 778 C CA . ALA A 1 100 ? -9.003 -0.128 -0.467 1.00 84.75 100 ALA A CA 1
ATOM 779 C C . ALA A 1 100 ? -7.891 -0.360 0.551 1.00 84.75 100 ALA A C 1
ATOM 781 O O . ALA A 1 100 ? -6.837 -0.909 0.234 1.00 84.75 100 ALA A O 1
ATOM 782 N N . VAL A 1 101 ? -8.157 0.013 1.794 1.00 85.44 101 VAL A N 1
ATOM 783 C CA . VAL A 1 101 ? -7.250 -0.166 2.919 1.00 85.44 101 VAL A CA 1
ATOM 784 C C . VAL A 1 101 ? -8.021 -0.817 4.053 1.00 85.44 101 VAL A C 1
ATOM 786 O O . VAL A 1 101 ? -9.009 -0.260 4.521 1.00 85.44 101 VAL A O 1
ATOM 789 N N . VAL A 1 102 ? -7.552 -1.967 4.525 1.00 85.19 102 VAL A N 1
ATOM 790 C CA . VAL A 1 102 ? -7.979 -2.542 5.806 1.00 85.19 102 VAL A CA 1
ATOM 791 C C . VAL A 1 102 ? -6.954 -2.147 6.860 1.00 85.19 102 VAL A C 1
ATOM 793 O O . VAL A 1 102 ? -5.749 -2.213 6.612 1.00 85.19 102 VAL A O 1
ATOM 796 N N . GLY A 1 103 ? -7.417 -1.726 8.032 1.00 84.38 103 GLY A N 1
ATOM 797 C CA . GLY A 1 103 ? -6.546 -1.311 9.129 1.00 84.38 103 GLY A CA 1
ATOM 798 C C . GLY A 1 103 ? -7.290 -0.493 10.175 1.00 84.38 103 GLY A C 1
ATOM 799 O O . GLY A 1 103 ? -8.414 -0.835 10.557 1.00 84.38 103 GLY A O 1
ATOM 800 N N . TYR A 1 104 ? -6.684 0.608 10.614 1.00 85.00 104 TYR A N 1
ATOM 801 C CA . TYR A 1 104 ? -7.336 1.565 11.505 1.00 85.00 104 TYR A CA 1
ATOM 802 C C . TYR A 1 104 ? -6.934 3.009 11.265 1.00 85.00 104 TYR A C 1
ATOM 804 O O . TYR A 1 104 ? -5.813 3.305 10.858 1.00 85.00 104 TYR A O 1
ATOM 812 N N . ARG A 1 105 ? -7.844 3.920 11.597 1.00 85.56 105 ARG A N 1
ATOM 813 C CA . ARG A 1 105 ? -7.569 5.347 11.707 1.00 85.56 105 ARG A CA 1
ATOM 814 C C . ARG A 1 105 ? -7.304 5.696 13.165 1.00 85.56 105 ARG A C 1
ATOM 816 O O . ARG A 1 105 ? -8.193 5.552 13.999 1.00 85.56 105 ARG A O 1
ATOM 823 N N . GLY A 1 106 ? -6.097 6.143 13.487 1.00 77.25 106 GLY A N 1
ATOM 824 C CA . GLY A 1 106 ? -5.678 6.378 14.866 1.00 77.25 106 GLY A CA 1
ATOM 825 C C . GLY A 1 106 ? -4.492 7.325 14.988 1.00 77.25 106 GLY A C 1
ATOM 826 O O . GLY A 1 106 ? -3.689 7.488 14.067 1.00 77.25 106 GLY A O 1
ATOM 827 N N . GLY A 1 107 ? -4.393 7.961 16.152 1.00 69.94 107 GLY A N 1
ATOM 828 C CA . GLY A 1 107 ? -3.284 8.844 16.488 1.00 69.94 107 GLY A CA 1
ATOM 829 C C . GLY A 1 107 ? -2.090 8.086 17.066 1.00 69.94 107 GLY A C 1
ATOM 830 O O . GLY A 1 107 ? -2.098 6.867 17.204 1.00 69.94 107 GLY A O 1
ATOM 831 N N . LEU A 1 108 ? -1.067 8.837 17.470 1.00 60.19 108 LEU A N 1
ATOM 832 C CA . LEU A 1 108 ? 0.152 8.304 18.092 1.00 60.19 108 LEU A CA 1
ATOM 833 C C . LEU A 1 108 ? -0.118 7.451 19.350 1.00 60.19 108 LEU A C 1
ATOM 835 O O . LEU A 1 108 ? 0.691 6.594 19.688 1.00 60.19 108 LEU A O 1
ATOM 839 N N . LEU A 1 109 ? -1.232 7.702 20.045 1.00 61.94 109 LEU A N 1
ATOM 840 C CA . LEU A 1 109 ? -1.514 7.171 21.383 1.00 61.94 109 LEU A CA 1
ATOM 841 C C . LEU A 1 109 ? -2.714 6.217 21.446 1.00 61.94 109 LEU A C 1
ATOM 843 O O . LEU A 1 109 ? -2.990 5.674 22.513 1.00 61.94 109 LEU A O 1
ATOM 847 N N . SER A 1 110 ? -3.440 6.008 20.347 1.00 64.56 110 SER A N 1
ATOM 848 C CA . SER A 1 110 ? -4.557 5.065 20.332 1.00 64.56 110 SER A CA 1
ATOM 849 C C . SER A 1 110 ? -4.830 4.517 18.938 1.00 64.56 110 SER A C 1
ATOM 851 O O . SER A 1 110 ? -4.872 5.251 17.945 1.00 64.56 110 SER A O 1
ATOM 853 N N . GLU A 1 111 ? -5.064 3.205 18.883 1.00 68.88 111 GLU A N 1
ATOM 854 C CA . GLU A 1 111 ? -5.762 2.605 17.753 1.00 68.88 111 GLU A CA 1
ATOM 855 C C . GLU A 1 111 ? -7.197 3.126 17.811 1.00 68.88 111 GLU A C 1
ATOM 857 O O . GLU A 1 111 ? -7.939 2.819 18.743 1.00 68.88 111 GLU A O 1
ATOM 862 N N . GLY A 1 112 ? -7.538 4.029 16.893 1.00 79.12 112 GLY A N 1
ATOM 863 C CA . GLY A 1 112 ? -8.880 4.583 16.814 1.00 79.12 112 GLY A CA 1
ATOM 864 C C . GLY A 1 112 ? -9.815 3.613 16.101 1.00 79.12 112 GLY A C 1
ATOM 865 O O . GLY A 1 112 ? -9.956 2.449 16.468 1.00 79.12 112 GLY A O 1
ATOM 866 N N . GLU A 1 113 ? -10.491 4.090 15.068 1.00 86.88 113 GLU A N 1
ATOM 867 C CA . GLU A 1 113 ? -11.507 3.305 14.385 1.00 86.88 113 GLU A CA 1
ATOM 868 C C . GLU A 1 113 ? -10.886 2.262 13.445 1.00 86.88 113 GLU A C 1
ATOM 870 O O . GLU A 1 113 ? -10.193 2.632 12.501 1.00 86.88 113 GLU A O 1
ATOM 875 N N . ARG A 1 114 ? -11.159 0.970 13.685 1.00 88.00 114 ARG A N 1
ATOM 876 C CA . ARG A 1 114 ? -10.856 -0.148 12.769 1.00 88.00 114 ARG A CA 1
ATOM 877 C C . ARG A 1 114 ?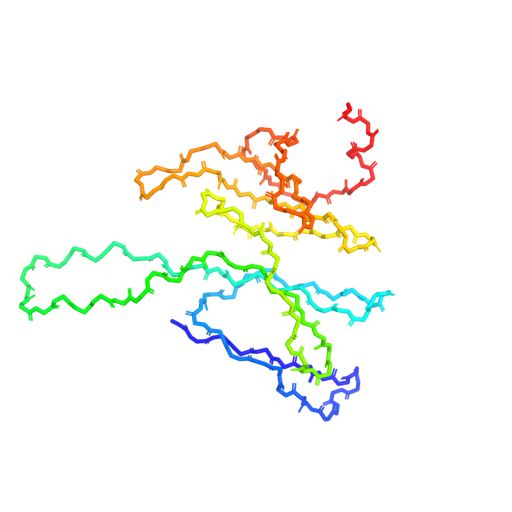 -11.914 -0.270 11.670 1.00 88.00 114 ARG A C 1
ATOM 879 O O . ARG A 1 114 ? -13.081 0.048 11.907 1.00 88.00 114 ARG A O 1
ATOM 886 N N . GLY A 1 115 ? -11.516 -0.750 10.494 1.00 88.69 115 GLY A N 1
ATOM 887 C CA . GLY A 1 115 ? -12.414 -0.819 9.348 1.00 88.69 115 GLY A CA 1
ATOM 888 C C . GLY A 1 115 ? -11.753 -1.060 7.994 1.00 88.69 115 GLY A C 1
ATOM 889 O O . GLY A 1 115 ? -10.585 -1.438 7.887 1.00 88.69 115 GLY A O 1
ATOM 890 N N . LEU A 1 116 ? -12.556 -0.823 6.961 1.00 88.06 116 LEU A N 1
ATOM 891 C CA . LEU A 1 116 ? -12.172 -0.761 5.557 1.00 88.06 116 LEU A CA 1
ATOM 892 C C . LEU A 1 116 ? -12.430 0.649 5.046 1.00 88.06 116 LEU A C 1
ATOM 894 O O . LEU A 1 116 ? -13.566 1.123 5.088 1.00 88.06 116 LEU A O 1
ATOM 898 N N . TRP A 1 117 ? -11.394 1.292 4.525 1.00 89.12 117 TRP A N 1
ATOM 899 C CA . TRP A 1 117 ? -11.485 2.589 3.865 1.00 89.12 117 TRP A CA 1
ATOM 900 C C . TRP A 1 117 ? -11.279 2.433 2.372 1.00 89.12 117 TRP A C 1
ATOM 902 O O . TRP A 1 117 ? -10.440 1.652 1.936 1.00 89.12 117 TRP A O 1
ATOM 912 N N . ILE A 1 118 ? -12.004 3.234 1.604 1.00 88.62 118 ILE A N 1
ATOM 913 C CA . ILE A 1 118 ? -11.717 3.491 0.199 1.00 88.62 118 ILE A CA 1
ATOM 914 C C . ILE A 1 118 ? -11.073 4.867 0.110 1.00 88.62 118 ILE A C 1
ATOM 916 O O . ILE A 1 118 ? -11.597 5.840 0.657 1.00 88.62 118 ILE A O 1
ATOM 920 N N . LEU A 1 119 ? -9.930 4.933 -0.558 1.00 87.69 119 LEU A N 1
ATOM 921 C CA . LEU A 1 119 ? -9.191 6.148 -0.844 1.00 87.69 119 LEU A CA 1
ATOM 922 C C . LEU A 1 119 ? -9.188 6.388 -2.349 1.00 87.69 119 LEU A C 1
ATOM 924 O O . LEU A 1 119 ? -9.053 5.445 -3.128 1.00 87.69 119 LEU A O 1
ATOM 928 N N . ASN A 1 120 ? -9.311 7.646 -2.754 1.00 85.12 120 ASN A N 1
ATOM 929 C CA . ASN A 1 120 ? -9.115 8.049 -4.142 1.00 85.12 120 ASN A CA 1
ATOM 930 C C . ASN A 1 120 ? -7.690 8.582 -4.368 1.00 85.12 120 ASN A C 1
ATOM 932 O O . ASN A 1 120 ? -6.938 8.831 -3.419 1.00 85.12 120 ASN A O 1
ATOM 936 N N . ALA A 1 121 ? -7.316 8.747 -5.635 1.00 76.44 121 ALA A N 1
ATOM 937 C CA . ALA A 1 121 ? -6.001 9.249 -6.031 1.00 76.44 121 ALA A CA 1
ATOM 938 C C . ALA A 1 121 ? -5.736 10.695 -5.566 1.00 76.44 121 ALA A C 1
ATOM 940 O O . ALA A 1 121 ? -4.586 11.121 -5.512 1.00 76.44 121 ALA A O 1
ATOM 941 N N . GLU A 1 122 ? -6.778 11.441 -5.197 1.00 80.19 122 GLU A N 1
ATOM 942 C CA . GLU A 1 122 ? -6.702 12.806 -4.676 1.00 80.19 122 GLU A CA 1
ATOM 943 C C . GLU A 1 122 ? -6.497 12.861 -3.146 1.00 80.19 122 GLU A C 1
ATOM 945 O O . GLU A 1 122 ? -6.387 13.945 -2.574 1.00 80.19 122 GLU A O 1
ATOM 950 N N . GLY A 1 123 ? -6.438 11.711 -2.461 1.00 76.44 123 GLY A N 1
ATOM 951 C CA . GLY A 1 123 ? -6.233 11.616 -1.007 1.00 76.44 123 GLY A CA 1
ATOM 952 C C . GLY A 1 123 ? -7.508 11.751 -0.168 1.00 76.44 123 GLY A C 1
ATOM 953 O O . GLY A 1 123 ? -7.456 11.756 1.068 1.00 76.44 123 GLY A O 1
ATOM 954 N N . GLY A 1 124 ? -8.668 11.833 -0.816 1.00 85.88 124 GLY A N 1
ATOM 955 C CA . GLY A 1 124 ? -9.971 11.667 -0.186 1.00 85.88 124 GLY A CA 1
ATOM 956 C C . GLY A 1 124 ? -10.144 10.240 0.324 1.00 85.88 124 GLY A C 1
ATOM 957 O O . GLY A 1 124 ? -9.694 9.285 -0.303 1.00 85.88 124 GLY A O 1
ATOM 958 N N . SER A 1 125 ? -10.796 10.088 1.477 1.00 87.25 125 SER A N 1
ATOM 959 C CA . SER A 1 125 ? -11.051 8.783 2.085 1.00 87.25 125 SER A CA 1
ATOM 960 C C . SER A 1 125 ? -12.481 8.677 2.601 1.00 87.25 125 SER A C 1
ATOM 962 O O . SER A 1 125 ? -13.039 9.633 3.143 1.00 87.25 125 SER A O 1
ATOM 964 N N . ARG A 1 126 ? -13.069 7.490 2.461 1.00 88.94 126 ARG A N 1
ATOM 965 C CA . ARG A 1 126 ? -14.384 7.133 2.995 1.00 88.94 126 ARG A CA 1
ATOM 966 C C . ARG A 1 126 ? -14.275 5.797 3.710 1.00 88.94 126 ARG A C 1
ATOM 968 O O . ARG A 1 126 ? -13.766 4.835 3.147 1.00 88.94 126 ARG A O 1
ATOM 975 N N . LEU A 1 127 ? -14.779 5.730 4.937 1.00 88.19 127 LEU A N 1
ATOM 976 C CA . LEU A 1 127 ? -14.984 4.456 5.616 1.00 88.19 127 LEU A CA 1
ATOM 977 C C . LEU A 1 127 ? -16.155 3.722 4.953 1.00 88.19 127 LEU A C 1
ATOM 979 O O . LEU A 1 127 ? -17.250 4.277 4.847 1.00 88.19 127 LEU A O 1
ATOM 983 N N . LEU A 1 128 ? -15.916 2.489 4.522 1.00 86.69 128 LEU A N 1
ATOM 984 C CA . LEU A 1 128 ? -16.923 1.614 3.933 1.00 86.69 128 LEU A CA 1
ATOM 985 C C . LEU A 1 128 ? -17.501 0.647 4.970 1.00 86.69 128 LEU A C 1
ATOM 987 O O . LEU A 1 128 ? -18.713 0.485 5.050 1.00 86.69 128 LEU A O 1
ATOM 991 N N . VAL A 1 129 ? -16.642 0.041 5.793 1.00 85.88 129 VAL A N 1
ATOM 992 C CA . VAL A 1 129 ? -17.048 -0.930 6.821 1.00 85.88 129 VAL A CA 1
ATOM 993 C C . VAL A 1 129 ? -16.348 -0.600 8.131 1.00 85.88 129 VAL A C 1
ATOM 995 O O . VAL A 1 129 ? -15.136 -0.406 8.145 1.00 85.88 129 VAL A O 1
ATOM 998 N N . ARG A 1 130 ? -17.109 -0.549 9.228 1.00 87.75 130 ARG A N 1
ATOM 999 C CA . ARG A 1 130 ? -16.604 -0.341 10.592 1.00 87.75 130 ARG A CA 1
ATOM 1000 C C . ARG A 1 130 ? -16.328 -1.688 11.263 1.00 87.75 130 ARG A C 1
ATOM 1002 O O . ARG A 1 130 ? -17.135 -2.605 11.149 1.00 87.75 130 ARG A O 1
ATOM 1009 N N . GLY A 1 131 ? -15.246 -1.765 12.033 1.00 82.81 131 GLY A N 1
ATOM 1010 C CA . GLY A 1 131 ? -14.879 -2.931 12.837 1.00 82.81 131 GLY A CA 1
ATOM 1011 C C . GLY A 1 131 ? -13.649 -3.670 12.316 1.00 82.81 131 GLY A C 1
ATOM 1012 O O . GLY A 1 131 ? -13.075 -3.332 11.285 1.00 82.81 131 GLY A O 1
ATOM 1013 N N . GLN A 1 132 ? -13.206 -4.675 13.069 1.00 77.94 132 GLN A N 1
ATOM 1014 C CA . GLN A 1 132 ? -12.092 -5.518 12.653 1.00 77.94 132 GLN A CA 1
ATOM 1015 C C . GLN A 1 132 ? -12.530 -6.410 11.491 1.00 77.94 132 GLN A C 1
ATOM 1017 O O . GLN A 1 132 ? -13.481 -7.179 11.617 1.00 77.94 132 GLN A O 1
ATOM 1022 N N . ILE A 1 133 ? -11.820 -6.312 10.370 1.00 72.81 133 ILE A N 1
ATOM 1023 C CA . ILE A 1 133 ? -12.059 -7.160 9.206 1.00 72.81 133 ILE A CA 1
ATOM 1024 C C . ILE A 1 133 ? -11.072 -8.322 9.236 1.00 72.81 133 ILE A C 1
ATOM 1026 O O . ILE A 1 133 ? -9.876 -8.127 9.437 1.00 72.81 133 ILE A O 1
ATOM 1030 N N . SER A 1 134 ? -11.585 -9.534 9.046 1.00 61.88 134 SER A N 1
ATOM 1031 C CA . SER A 1 134 ? -10.787 -10.751 8.926 1.00 61.88 134 SER A CA 1
ATOM 1032 C C . SER A 1 134 ? -11.339 -11.616 7.794 1.00 61.88 134 SER A C 1
ATOM 1034 O O . SER A 1 134 ? -12.551 -11.660 7.598 1.00 61.88 134 SER A O 1
ATOM 1036 N N . GLY A 1 135 ? -10.447 -12.283 7.058 1.00 55.22 135 GLY A N 1
ATOM 1037 C CA . GLY A 1 135 ? -10.793 -13.126 5.908 1.00 55.22 135 GLY A CA 1
ATOM 1038 C C . GLY A 1 135 ? -10.524 -12.473 4.543 1.00 55.22 135 GLY A C 1
ATOM 1039 O O . GLY A 1 135 ? -10.204 -11.284 4.478 1.00 55.22 135 GLY A O 1
ATOM 1040 N N . PRO A 1 136 ? -10.588 -13.254 3.447 1.00 49.56 136 PRO A N 1
ATOM 1041 C CA . PRO A 1 136 ? -10.452 -12.731 2.091 1.00 49.56 136 PRO A CA 1
ATOM 1042 C C . PRO A 1 136 ? -11.598 -11.761 1.786 1.00 49.56 136 PRO A C 1
ATOM 1044 O O . PRO A 1 136 ? -12.765 -12.081 1.999 1.00 49.56 136 PRO A O 1
ATOM 1047 N N . LEU A 1 137 ? -11.255 -10.565 1.306 1.00 50.81 137 LEU A N 1
ATOM 1048 C CA . LEU A 1 137 ? -12.231 -9.550 0.927 1.00 50.81 137 LEU A CA 1
ATOM 1049 C C . LEU A 1 137 ? -12.589 -9.736 -0.553 1.00 50.81 137 LEU A C 1
ATOM 1051 O O . LEU A 1 137 ? -11.803 -9.371 -1.429 1.00 50.81 137 LEU A O 1
ATOM 1055 N N . ASP A 1 138 ? -13.747 -10.331 -0.832 1.00 48.19 138 ASP A N 1
ATOM 1056 C CA . ASP A 1 138 ? -14.207 -10.548 -2.203 1.00 48.19 138 ASP A CA 1
ATOM 1057 C C . ASP A 1 138 ? -14.943 -9.301 -2.718 1.00 48.19 138 ASP A C 1
ATOM 1059 O O . ASP A 1 138 ? -16.007 -8.915 -2.226 1.00 48.19 138 ASP A O 1
ATOM 1063 N N . TRP A 1 139 ? -14.360 -8.624 -3.709 1.00 45.03 139 TRP A N 1
ATOM 1064 C CA . TRP A 1 139 ? -14.873 -7.349 -4.231 1.00 45.03 139 TRP A CA 1
ATOM 1065 C C . TRP A 1 139 ? -16.233 -7.469 -4.930 1.00 45.03 139 TRP A C 1
ATOM 1067 O O . TRP A 1 139 ? -16.904 -6.460 -5.139 1.00 45.03 139 TRP A O 1
ATOM 1077 N N . ALA A 1 140 ? -16.665 -8.682 -5.278 1.00 45.28 140 ALA A N 1
ATOM 1078 C CA . ALA A 1 140 ? -17.969 -8.906 -5.892 1.00 45.28 140 ALA A CA 1
ATOM 1079 C C . ALA A 1 140 ? -19.137 -8.560 -4.944 1.00 45.28 140 ALA A C 1
ATOM 1081 O O . ALA A 1 140 ? -20.192 -8.122 -5.407 1.00 45.28 140 ALA A O 1
ATOM 1082 N N . GLU A 1 141 ? -18.958 -8.687 -3.625 1.00 38.94 141 GLU A N 1
ATOM 1083 C CA . GLU A 1 141 ? -20.041 -8.483 -2.652 1.00 38.94 141 GLU A CA 1
ATOM 1084 C C . GLU A 1 141 ? -20.199 -7.034 -2.171 1.00 38.94 141 GLU A C 1
ATOM 1086 O O . GLU A 1 141 ? -21.279 -6.658 -1.712 1.00 38.94 141 GLU A O 1
ATOM 1091 N N . SER A 1 142 ? -19.187 -6.174 -2.336 1.00 41.19 142 SER A N 1
ATOM 1092 C CA . SER A 1 142 ? -19.274 -4.766 -1.912 1.00 41.19 142 SER A CA 1
ATOM 1093 C C . SER A 1 142 ? -20.237 -3.932 -2.767 1.00 41.19 142 SER A C 1
ATOM 1095 O O . SER A 1 142 ? -20.748 -2.917 -2.302 1.00 41.19 142 SER A O 1
ATOM 1097 N N . SER A 1 143 ? -20.582 -4.402 -3.971 1.00 39.28 143 SER A N 1
ATOM 1098 C CA . SER A 1 143 ? -21.615 -3.803 -4.831 1.00 39.28 143 SER A CA 1
ATOM 1099 C C . SER A 1 143 ? -23.051 -3.954 -4.296 1.00 39.28 143 SER A C 1
ATOM 1101 O O . SER A 1 143 ? -23.975 -3.343 -4.832 1.00 39.28 143 SER A O 1
ATOM 1103 N N . ARG A 1 144 ? -23.258 -4.746 -3.231 1.00 35.97 144 ARG A N 1
ATOM 1104 C CA . ARG A 1 144 ? -24.563 -4.939 -2.570 1.00 35.97 144 ARG A CA 1
ATOM 1105 C C . ARG A 1 144 ? -24.734 -4.143 -1.276 1.00 35.97 144 ARG A C 1
ATOM 1107 O O . ARG A 1 144 ? -25.813 -4.182 -0.690 1.00 35.97 144 ARG A O 1
ATOM 1114 N N . LEU A 1 145 ? -23.707 -3.420 -0.835 1.00 36.03 145 LEU A N 1
ATOM 1115 C CA . LEU A 1 145 ? -23.729 -2.640 0.401 1.00 36.03 145 LEU A CA 1
ATOM 1116 C C . LEU A 1 145 ? -23.609 -1.133 0.109 1.00 36.03 145 LEU A C 1
ATOM 1118 O O . LEU A 1 145 ? -22.597 -0.522 0.430 1.00 36.03 145 LEU A O 1
ATOM 1122 N N . GLY A 1 146 ? -24.681 -0.550 -0.444 1.00 35.28 146 GLY A N 1
ATOM 1123 C CA . GLY A 1 146 ? -25.040 0.872 -0.274 1.00 35.28 146 GLY A CA 1
ATOM 1124 C C . GLY A 1 146 ? -24.372 1.893 -1.188 1.00 35.28 146 GLY A C 1
ATOM 1125 O O . GLY A 1 146 ? -23.332 2.469 -0.785 1.00 35.28 146 GLY A O 1
#

pLDDT: mean 70.11, std 14.91, range [35.28, 89.12]

Solvent-accessible surface area (backbone atoms only — not comparable to full-atom values): 8863 Å² total; per-residue (Å²): 102,78,34,76,45,68,45,57,47,97,87,69,49,78,70,40,75,46,51,78,44,69,22,44,87,50,43,74,46,79,39,76,93,77,56,34,33,40,37,33,36,28,35,50,82,76,89,84,82,66,86,84,70,97,71,87,78,78,73,79,74,38,63,56,42,39,39,35,31,36,79,86,40,50,88,45,64,72,52,54,64,54,94,42,51,47,63,65,41,69,50,66,46,97,81,73,50,40,38,39,32,35,36,32,40,31,63,100,87,43,87,52,56,35,21,33,32,42,30,40,74,86,42,52,71,42,80,77,43,83,41,88,82,81,76,89,83,65,74,82,59,60,80,76,65,129

Mean predicted aligned error: 11.54 Å

Sequence (146 aa):
MMTEIWTVRADGSDPMWIKTYLGEPGGLLFLSHIGSIVYLERGLRQAAFSGHLVGVHTIPMVRNRVWRLSPDGANEALWPLQSDIHAEQIAIDISGKMLAVVGYRGGLLSEGERGLWILNAEGGSRLLVRGQISGPLDWAESSRLG